Protein AF-A0A950FFV9-F1 (afdb_monomer)

Radius of gyration: 14.85 Å; Cα contacts (8 Å, |Δi|>4): 72; chains: 1; bounding box: 30×24×34 Å

Nearest PDB structures (foldseek):
  8pth-assembly1_C  TM=2.986E-01  e=2.908E+00  Tilapia lake virus
  8ptj-assembly1_C  TM=2.816E-01  e=4.913E+00  Tilapia lake virus

pLDDT: mean 90.32, std 11.19, range [43.34, 97.88]

Secondary structure (DSSP, 8-state):
-----EEEEEEEEEESSSHHHHHHHHHS-HHHHHH-TT--S-EEEEEEEEEEETT-PBPPP-

Structure (mmCIF, N/CA/C/O backbone):
data_AF-A0A950FFV9-F1
#
_entry.id   AF-A0A950FFV9-F1
#
loop_
_atom_site.group_PDB
_atom_site.id
_atom_site.type_symbol
_atom_site.label_atom_id
_atom_site.label_alt_id
_atom_site.label_comp_id
_atom_site.label_asym_id
_atom_site.label_entity_id
_atom_site.label_seq_id
_atom_site.pdbx_PDB_ins_code
_atom_site.Cartn_x
_atom_site.Cartn_y
_atom_site.Cartn_z
_atom_site.occupancy
_atom_site.B_iso_or_equiv
_atom_site.auth_seq_id
_atom_site.auth_comp_id
_atom_site.auth_asym_id
_atom_site.auth_atom_id
_atom_site.pdbx_PDB_model_num
ATOM 1 N N . MET A 1 1 ? 15.098 14.914 0.916 1.00 43.34 1 MET A N 1
ATOM 2 C CA . MET A 1 1 ? 15.084 14.934 -0.565 1.00 43.34 1 MET A CA 1
ATOM 3 C C . MET A 1 1 ? 14.686 13.549 -1.053 1.00 43.34 1 MET A C 1
ATOM 5 O O . MET A 1 1 ? 15.496 12.636 -0.950 1.00 43.34 1 MET A O 1
ATOM 9 N N . ALA A 1 2 ? 13.442 13.360 -1.500 1.00 44.81 2 ALA A N 1
ATOM 10 C CA . ALA A 1 2 ? 13.013 12.089 -2.088 1.00 44.81 2 ALA A CA 1
ATOM 11 C C . ALA A 1 2 ? 13.656 11.955 -3.478 1.00 44.81 2 ALA A C 1
ATOM 13 O O . ALA A 1 2 ? 13.474 12.823 -4.327 1.00 44.81 2 ALA A O 1
ATOM 14 N N . LYS A 1 3 ? 14.501 10.935 -3.667 1.00 64.56 3 LYS A N 1
ATOM 15 C CA . LYS A 1 3 ? 15.461 10.865 -4.783 1.00 64.56 3 LYS A CA 1
ATOM 16 C C . LYS A 1 3 ? 14.948 10.099 -6.011 1.00 64.56 3 LYS A C 1
ATOM 18 O O . LYS A 1 3 ? 15.647 10.070 -7.014 1.00 64.56 3 LYS A O 1
ATOM 23 N N . TYR A 1 4 ? 13.751 9.514 -5.975 1.00 71.69 4 TYR A N 1
ATOM 24 C CA . TYR A 1 4 ? 13.227 8.716 -7.086 1.00 71.69 4 TYR A CA 1
ATOM 25 C C . TYR A 1 4 ? 11.705 8.833 -7.165 1.00 71.69 4 TYR A C 1
ATOM 27 O O . TYR A 1 4 ? 11.014 8.620 -6.172 1.00 71.69 4 TYR A O 1
ATOM 35 N N . PHE A 1 5 ? 11.199 9.170 -8.351 1.00 87.12 5 PHE A N 1
ATOM 36 C CA . PHE A 1 5 ? 9.782 9.063 -8.683 1.00 87.12 5 PHE A CA 1
ATOM 37 C C . PHE A 1 5 ? 9.554 7.720 -9.365 1.00 87.12 5 PHE A C 1
ATOM 39 O O . PHE A 1 5 ? 10.317 7.344 -10.258 1.00 87.12 5 PHE A O 1
ATOM 46 N N . ILE A 1 6 ? 8.507 7.018 -8.947 1.00 92.06 6 ILE A N 1
ATOM 47 C CA . ILE A 1 6 ? 8.131 5.724 -9.504 1.00 92.06 6 ILE A CA 1
ATOM 48 C C . ILE A 1 6 ? 6.651 5.736 -9.872 1.00 92.06 6 ILE A C 1
ATOM 50 O O . ILE A 1 6 ? 5.837 6.367 -9.202 1.00 92.06 6 ILE A O 1
ATOM 54 N N . THR A 1 7 ? 6.297 5.037 -10.945 1.00 93.50 7 THR A N 1
ATOM 55 C CA . THR A 1 7 ? 4.905 4.701 -11.260 1.00 93.50 7 THR A CA 1
ATOM 56 C C . THR A 1 7 ? 4.714 3.209 -11.059 1.00 93.50 7 THR A C 1
ATOM 58 O O . THR A 1 7 ? 5.454 2.415 -11.640 1.00 93.50 7 THR A O 1
ATOM 61 N N . ILE A 1 8 ? 3.709 2.841 -10.272 1.00 94.50 8 ILE A N 1
ATOM 62 C CA . ILE A 1 8 ? 3.326 1.458 -9.990 1.00 94.50 8 ILE A CA 1
ATOM 63 C C . ILE A 1 8 ? 2.019 1.161 -10.733 1.00 94.50 8 ILE A C 1
ATOM 65 O O . ILE A 1 8 ? 1.104 1.981 -10.737 1.00 94.50 8 ILE A O 1
ATOM 69 N N . TYR A 1 9 ? 1.949 -0.003 -11.373 1.00 95.44 9 TYR A N 1
ATOM 70 C CA .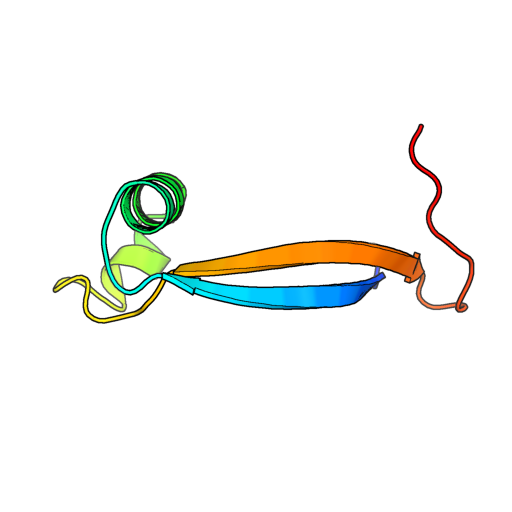 TYR A 1 9 ? 0.763 -0.546 -12.029 1.00 95.44 9 TYR A CA 1
ATOM 71 C C . TYR A 1 9 ? 0.382 -1.849 -11.338 1.00 95.44 9 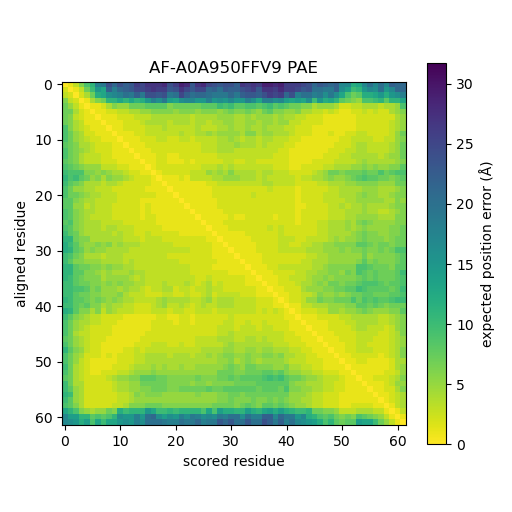TYR A C 1
ATOM 73 O O . TYR A 1 9 ? 1.248 -2.695 -11.101 1.00 95.44 9 TYR A O 1
ATOM 81 N N . GLY A 1 10 ? -0.899 -2.007 -11.032 1.00 95.88 10 GLY A N 1
ATOM 82 C CA . GLY A 1 10 ? -1.383 -3.161 -10.298 1.00 95.88 10 GLY A CA 1
ATOM 83 C C . GLY A 1 10 ? -2.872 -3.091 -10.002 1.00 95.88 10 GLY A C 1
ATOM 84 O O . GLY A 1 10 ? -3.556 -2.148 -10.413 1.00 95.88 10 GLY A O 1
ATOM 85 N N . ILE A 1 11 ? -3.350 -4.080 -9.256 1.00 97.88 11 ILE A N 1
ATOM 86 C CA . ILE A 1 11 ? -4.736 -4.169 -8.795 1.00 97.88 11 ILE A CA 1
ATOM 87 C C . ILE A 1 11 ? -4.797 -3.685 -7.349 1.00 97.88 11 ILE A C 1
ATOM 89 O O . ILE A 1 11 ? -4.088 -4.200 -6.485 1.00 97.88 11 ILE A O 1
ATOM 93 N N . ALA A 1 12 ? -5.651 -2.697 -7.089 1.00 96.62 12 ALA A N 1
ATOM 94 C CA . ALA A 1 12 ? -5.940 -2.225 -5.742 1.00 96.62 12 ALA A CA 1
ATOM 95 C C . ALA A 1 12 ? -7.144 -2.976 -5.158 1.00 96.62 12 ALA A C 1
ATOM 97 O O . ALA A 1 12 ? -8.147 -3.188 -5.839 1.00 96.62 12 ALA A O 1
ATOM 98 N N . SER A 1 13 ? -7.046 -3.334 -3.882 1.00 96.88 13 SER A N 1
ATOM 99 C CA . SER A 1 13 ? -8.139 -3.889 -3.081 1.00 96.88 13 SER A CA 1
ATOM 100 C C . SER A 1 13 ? -8.288 -3.090 -1.791 1.00 96.88 13 SER A C 1
ATOM 102 O O . SER A 1 13 ? -7.290 -2.655 -1.215 1.00 96.88 13 SER A O 1
ATOM 104 N N . ILE A 1 14 ? -9.534 -2.882 -1.366 1.00 96.81 14 ILE A N 1
ATOM 105 C CA . ILE A 1 14 ? -9.877 -2.162 -0.138 1.00 96.81 14 ILE A CA 1
ATOM 106 C C . ILE A 1 14 ? -10.195 -3.192 0.943 1.00 96.81 14 ILE A C 1
ATOM 108 O O . ILE A 1 14 ? -10.957 -4.129 0.703 1.00 96.81 14 ILE A O 1
ATOM 112 N N . HIS A 1 15 ? -9.612 -3.004 2.121 1.00 95.81 15 HIS A N 1
ATOM 113 C CA . HIS A 1 15 ? -9.819 -3.822 3.309 1.00 95.81 15 HIS A CA 1
ATOM 114 C C . HIS A 1 15 ? -10.337 -2.915 4.420 1.00 95.81 15 HIS A C 1
ATOM 116 O O . HIS A 1 15 ? -9.585 -2.123 4.981 1.00 95.81 15 HIS A O 1
ATOM 122 N N . GLU A 1 16 ? -11.635 -3.012 4.706 1.00 94.06 16 GLU A N 1
ATOM 123 C CA . GLU A 1 16 ? -12.294 -2.185 5.729 1.00 94.06 16 GLU A CA 1
ATOM 124 C C . GLU A 1 16 ? -12.043 -2.696 7.155 1.00 94.06 16 GLU A C 1
ATOM 126 O O . GLU A 1 16 ? -12.219 -1.965 8.121 1.00 94.06 16 GLU A O 1
ATOM 131 N N . SER A 1 17 ? -11.687 -3.975 7.299 1.00 92.19 17 SER A N 1
ATOM 132 C CA . SER A 1 17 ? -11.352 -4.602 8.579 1.00 92.19 17 SER A CA 1
ATOM 133 C C . SER A 1 17 ? -10.580 -5.906 8.364 1.00 92.19 17 SER A C 1
ATOM 135 O O . SER A 1 17 ? -10.543 -6.457 7.259 1.00 92.19 17 SER A O 1
ATOM 137 N N . GLY A 1 18 ? -9.981 -6.428 9.435 1.00 92.81 18 GLY A N 1
ATOM 138 C CA . GLY A 1 18 ? -9.286 -7.714 9.438 1.00 92.81 18 GLY A CA 1
ATOM 139 C C . GLY A 1 18 ? -7.766 -7.576 9.403 1.00 92.81 18 GLY A C 1
ATOM 140 O O . GLY A 1 18 ? -7.212 -6.523 9.699 1.00 92.81 18 GLY A O 1
ATOM 141 N N . GLN A 1 19 ? -7.076 -8.668 9.072 1.00 95.38 19 GLN A N 1
ATOM 142 C CA . GLN A 1 19 ? -5.624 -8.762 9.257 1.00 95.38 19 GLN A CA 1
ATOM 143 C C . GL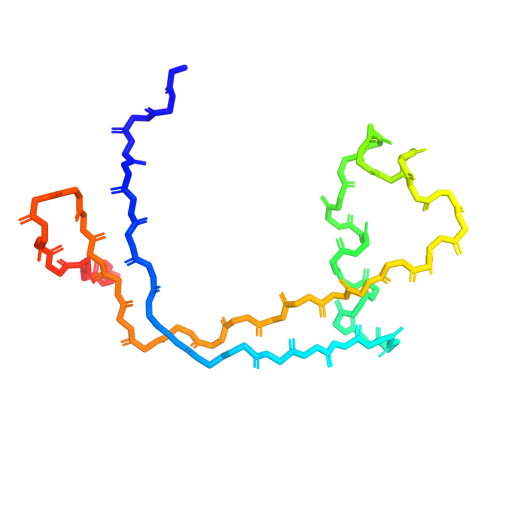N A 1 19 ? -4.838 -7.688 8.487 1.00 95.38 19 GLN A C 1
ATOM 145 O O . GLN A 1 19 ? -3.932 -7.086 9.051 1.00 95.38 19 GLN A O 1
ATOM 150 N N . VAL A 1 20 ? -5.192 -7.428 7.223 1.00 95.25 20 VAL A N 1
ATOM 151 C CA . VAL A 1 20 ? -4.495 -6.434 6.384 1.00 95.25 20 VAL A CA 1
ATOM 152 C C . VAL A 1 20 ? -4.636 -5.027 6.964 1.00 95.25 20 VAL A C 1
ATOM 154 O O . VAL A 1 20 ? -3.666 -4.275 7.009 1.00 95.25 20 VAL A O 1
ATOM 157 N N . ASP A 1 21 ? -5.830 -4.687 7.443 1.00 94.06 21 ASP A N 1
ATOM 158 C CA . ASP A 1 21 ? -6.103 -3.402 8.080 1.00 94.06 21 ASP A CA 1
ATOM 159 C C . ASP A 1 21 ? -5.305 -3.222 9.384 1.00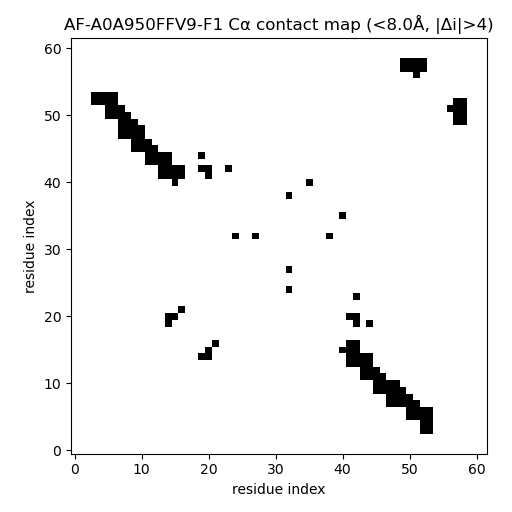 94.06 21 ASP A C 1
ATOM 161 O O . ASP A 1 21 ? -4.647 -2.200 9.587 1.00 94.06 21 ASP A O 1
ATOM 165 N N . GLU A 1 22 ? -5.252 -4.254 10.231 1.00 95.19 22 GLU A N 1
ATOM 166 C CA . GLU A 1 22 ? -4.423 -4.230 11.441 1.00 95.19 22 GLU A CA 1
ATOM 167 C C . GLU A 1 22 ? -2.927 -4.099 11.133 1.00 95.19 22 GLU A C 1
ATOM 169 O O . GLU A 1 22 ? -2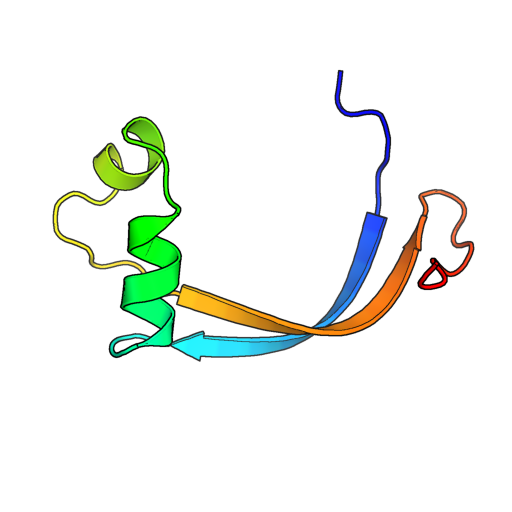.211 -3.351 11.801 1.00 95.19 22 GLU A O 1
ATOM 174 N N . GLU A 1 23 ? -2.426 -4.804 10.121 1.00 96.00 23 GLU A N 1
ATOM 175 C CA . GLU A 1 23 ? -1.025 -4.703 9.712 1.00 96.00 23 GLU A CA 1
ATOM 176 C C . GLU A 1 23 ? -0.680 -3.295 9.216 1.00 96.00 23 GLU A C 1
ATOM 178 O O . GLU A 1 23 ? 0.353 -2.751 9.612 1.00 96.00 23 GLU A O 1
ATOM 183 N N . VAL A 1 24 ? -1.537 -2.672 8.401 1.00 94.94 24 VAL A N 1
ATOM 184 C CA . VAL A 1 24 ? -1.336 -1.285 7.953 1.00 94.94 24 VAL A CA 1
ATOM 185 C C . VAL A 1 24 ? -1.344 -0.335 9.144 1.00 94.94 24 VAL A C 1
ATOM 187 O O . VAL A 1 24 ? -0.387 0.422 9.317 1.00 94.94 24 VAL A O 1
ATOM 190 N N . TRP A 1 25 ? -2.354 -0.423 10.014 1.00 94.31 25 TRP A N 1
ATOM 191 C CA . TRP A 1 25 ? -2.449 0.409 11.213 1.00 94.31 25 TRP A CA 1
ATOM 192 C C . TRP A 1 25 ? -1.192 0.312 12.078 1.00 94.31 25 TRP A C 1
ATOM 194 O O . TRP A 1 25 ? -0.661 1.330 12.527 1.00 94.31 25 TRP A O 1
ATOM 204 N N . ASN A 1 26 ? -0.660 -0.898 12.266 1.00 94.75 26 ASN A N 1
ATOM 205 C CA . ASN A 1 26 ? 0.542 -1.150 13.058 1.00 94.75 26 ASN A CA 1
ATOM 206 C C . ASN A 1 26 ? 1.823 -0.538 12.462 1.00 94.75 26 ASN A C 1
ATOM 208 O O . ASN A 1 26 ? 2.738 -0.218 13.225 1.00 94.75 26 ASN A O 1
ATOM 212 N N . HIS A 1 27 ? 1.865 -0.294 11.150 1.00 95.19 27 HIS A N 1
ATOM 213 C CA . HIS A 1 27 ? 2.980 0.379 10.479 1.00 95.19 27 HIS A CA 1
ATOM 214 C C . HIS A 1 27 ? 2.863 1.910 10.436 1.00 95.19 27 HIS A C 1
ATOM 216 O O . HIS A 1 27 ? 3.882 2.575 10.239 1.00 95.19 27 HIS A O 1
ATOM 222 N N . LEU A 1 28 ? 1.666 2.478 10.637 1.00 93.94 28 LEU A N 1
ATOM 223 C CA . LEU A 1 28 ? 1.477 3.931 10.656 1.00 93.94 28 LEU A CA 1
ATOM 224 C C . LEU A 1 28 ? 2.271 4.591 11.788 1.00 93.94 28 LEU A C 1
ATOM 226 O O . LEU A 1 28 ? 2.307 4.114 12.928 1.00 93.94 28 LEU A O 1
ATOM 230 N N . ILE A 1 29 ? 2.863 5.746 11.488 1.00 94.75 29 ILE A N 1
ATOM 231 C CA . ILE A 1 29 ? 3.498 6.586 12.506 1.00 94.75 29 ILE A CA 1
ATOM 232 C C . ILE A 1 29 ? 2.439 7.349 13.313 1.00 94.75 29 ILE A C 1
ATOM 234 O O . ILE A 1 29 ? 1.324 7.586 12.853 1.00 94.75 29 ILE A O 1
ATOM 238 N N . GLN A 1 30 ? 2.797 7.786 14.523 1.00 93.94 30 GLN A N 1
ATOM 239 C CA . GLN A 1 30 ? 1.854 8.458 15.429 1.00 93.94 30 GLN A CA 1
ATOM 240 C C . GLN A 1 30 ? 1.134 9.676 14.818 1.00 93.94 30 GLN A C 1
ATOM 242 O O . GLN A 1 30 ? -0.060 9.810 15.073 1.00 93.94 30 GLN A O 1
ATOM 247 N N . PRO A 1 31 ? 1.784 10.543 14.012 1.00 96.00 31 PRO A N 1
ATOM 248 C CA . PRO A 1 31 ? 1.077 11.629 13.338 1.00 96.00 31 PRO A CA 1
ATOM 249 C C . PRO A 1 31 ? -0.034 11.151 12.397 1.00 96.00 31 PRO A C 1
ATOM 251 O O . PRO A 1 31 ? -1.107 11.737 12.401 1.00 96.00 31 PRO A O 1
ATOM 254 N N . GLU A 1 32 ? 0.200 10.082 11.632 1.00 93.50 32 GLU A N 1
ATOM 255 C CA . GLU A 1 32 ? -0.781 9.537 10.684 1.00 93.50 32 GLU A CA 1
ATOM 256 C C . GLU A 1 32 ? -1.948 8.882 11.424 1.00 93.50 32 GLU A C 1
ATOM 258 O O . GLU A 1 32 ? -3.099 9.191 11.140 1.00 93.50 32 GLU A O 1
ATOM 263 N N . ARG A 1 33 ? -1.668 8.079 12.461 1.00 92.69 33 ARG A N 1
ATOM 264 C CA . ARG A 1 33 ? -2.721 7.534 13.339 1.00 92.69 33 ARG A CA 1
ATOM 265 C C . ARG A 1 33 ? -3.535 8.623 14.029 1.00 92.69 33 ARG A C 1
ATOM 267 O O . ARG A 1 33 ? -4.728 8.468 14.240 1.00 92.69 33 ARG A O 1
ATOM 274 N N . GLY A 1 34 ? -2.887 9.724 14.405 1.00 93.94 34 GLY A N 1
ATOM 275 C CA . GLY A 1 34 ? -3.543 10.860 15.044 1.00 93.94 34 GLY A CA 1
ATOM 276 C C . GLY A 1 34 ? -4.530 11.593 14.131 1.00 93.94 34 GLY A C 1
ATOM 277 O O . GLY A 1 34 ? -5.418 12.268 14.648 1.00 93.94 34 GLY A O 1
ATOM 278 N N . CYS A 1 35 ? -4.401 11.454 12.807 1.00 93.00 35 CYS A N 1
ATOM 279 C CA . CYS A 1 35 ? -5.376 11.970 11.845 1.00 93.00 35 CYS A CA 1
ATOM 280 C C . CYS A 1 35 ? -6.673 11.146 11.827 1.00 93.00 35 CYS A C 1
ATOM 282 O O . CYS A 1 35 ? -7.721 11.703 11.510 1.00 93.00 35 CYS A O 1
ATOM 284 N N . ASP A 1 36 ? -6.615 9.867 12.213 1.00 91.50 36 ASP A N 1
ATOM 285 C CA . ASP A 1 36 ? -7.764 8.959 12.292 1.00 91.50 36 ASP A CA 1
ATOM 286 C C . ASP A 1 36 ? -7.785 8.186 13.631 1.00 91.50 36 ASP A C 1
ATOM 288 O O . ASP A 1 36 ? -7.554 6.976 13.681 1.00 91.50 36 ASP A O 1
ATOM 292 N N . PRO A 1 37 ? -8.050 8.867 14.762 1.00 90.06 37 PRO A N 1
ATOM 293 C CA . PRO A 1 37 ? -7.962 8.260 16.092 1.00 90.06 37 PRO A CA 1
ATOM 294 C C . PRO A 1 37 ? -9.034 7.193 16.352 1.00 90.06 37 PRO A C 1
ATOM 296 O O . PRO A 1 37 ? -8.896 6.398 17.280 1.00 90.06 37 PRO A O 1
ATOM 299 N N . GLU A 1 38 ? -10.108 7.194 15.562 1.00 92.88 38 GLU A N 1
ATOM 300 C CA . GLU A 1 38 ? -11.205 6.229 15.656 1.00 92.88 38 GLU A CA 1
ATOM 301 C C . GLU A 1 38 ? -11.049 5.066 14.668 1.00 92.88 38 GLU A C 1
ATOM 303 O O . GLU A 1 38 ? -11.908 4.185 14.658 1.00 92.88 38 GLU A O 1
ATOM 308 N N . LYS A 1 39 ? -9.963 5.051 13.876 1.00 91.50 39 LYS A N 1
ATOM 309 C CA . LYS A 1 39 ? -9.647 4.018 12.885 1.00 91.50 39 LYS A CA 1
ATOM 310 C C . LYS A 1 39 ? -10.827 3.757 11.934 1.00 91.50 39 LYS A C 1
ATOM 312 O O . LYS A 1 39 ? -11.353 2.649 11.847 1.00 91.50 39 LY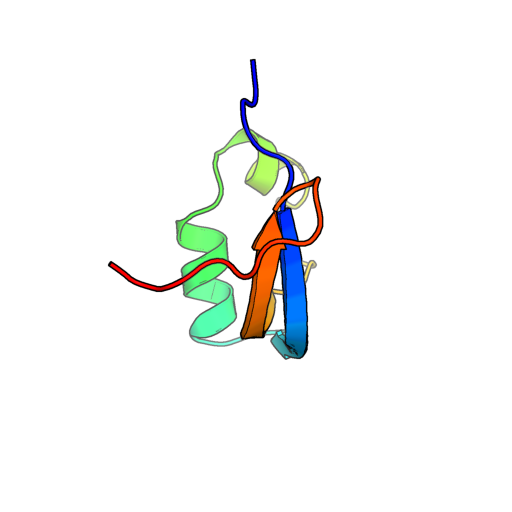S A O 1
ATOM 317 N N . LYS A 1 40 ? -11.310 4.823 11.297 1.00 89.44 40 LYS A N 1
ATOM 318 C CA . LYS A 1 40 ? -12.442 4.819 10.358 1.00 89.44 40 LYS A CA 1
ATOM 319 C C . LYS A 1 40 ? -12.020 4.712 8.896 1.00 89.44 40 LYS A C 1
ATOM 321 O O . LYS A 1 40 ? -12.878 4.456 8.051 1.00 89.44 40 LYS A O 1
ATOM 326 N N . GLU A 1 41 ? -10.755 4.966 8.582 1.00 89.31 41 GLU A N 1
ATOM 327 C CA . GLU A 1 41 ? -10.220 4.816 7.232 1.00 89.31 41 GLU A CA 1
ATOM 328 C C . GLU A 1 41 ? -9.933 3.344 6.891 1.00 89.31 41 GLU A C 1
ATOM 330 O O . GLU A 1 41 ? -9.995 2.460 7.742 1.00 89.31 41 GLU A O 1
ATOM 335 N N . PHE A 1 42 ? -9.659 3.068 5.613 1.00 93.69 42 PHE A N 1
ATOM 336 C CA . PHE A 1 42 ? -9.474 1.708 5.100 1.00 93.69 42 PHE A CA 1
ATOM 337 C C . PHE A 1 42 ? -8.029 1.439 4.695 1.00 93.69 42 PHE A C 1
ATOM 339 O O . PHE A 1 42 ? -7.339 2.315 4.167 1.00 93.69 42 PHE A O 1
ATOM 346 N N . ALA A 1 43 ? -7.608 0.182 4.808 1.00 95.50 43 ALA A N 1
ATOM 347 C CA . ALA A 1 43 ? -6.358 -0.263 4.219 1.00 95.50 43 ALA A CA 1
ATOM 348 C C . ALA A 1 43 ? -6.517 -0.527 2.716 1.00 95.50 43 ALA A C 1
ATOM 350 O O . ALA A 1 43 ? -7.430 -1.228 2.272 1.00 95.50 43 ALA A O 1
ATOM 351 N N . VAL A 1 44 ? -5.584 -0.003 1.919 1.00 95.88 44 VAL A N 1
ATOM 352 C CA . VAL A 1 44 ? -5.491 -0.290 0.483 1.00 95.88 44 VAL A CA 1
ATOM 353 C C . VAL A 1 44 ? -4.275 -1.165 0.229 1.00 95.88 44 VAL A C 1
ATOM 355 O O . VAL A 1 44 ? -3.137 -0.741 0.427 1.00 95.88 44 VAL A O 1
ATOM 358 N N . LEU A 1 45 ? -4.514 -2.378 -0.263 1.00 95.56 45 LEU A N 1
ATOM 359 C CA . LEU A 1 45 ? -3.461 -3.285 -0.701 1.00 95.56 45 LEU A CA 1
ATOM 360 C C . LEU A 1 45 ? -3.363 -3.249 -2.225 1.00 95.56 45 LEU A C 1
ATOM 362 O O . LEU A 1 45 ? -4.348 -3.504 -2.922 1.00 95.56 45 LEU A O 1
ATOM 366 N N . ILE A 1 46 ? -2.167 -2.953 -2.736 1.00 95.94 46 ILE A N 1
ATOM 367 C CA . ILE A 1 46 ? -1.880 -2.923 -4.172 1.00 95.94 46 ILE A CA 1
ATOM 368 C C . ILE A 1 46 ? -1.030 -4.143 -4.528 1.00 95.94 46 ILE A C 1
ATOM 370 O O . ILE A 1 46 ? 0.136 -4.227 -4.140 1.00 95.94 46 ILE A O 1
ATOM 374 N N . GLN A 1 47 ? -1.593 -5.066 -5.307 1.00 95.81 47 GLN A N 1
ATOM 375 C CA . GLN A 1 47 ? -0.824 -6.132 -5.944 1.00 95.81 47 GLN A CA 1
ATOM 376 C C . GLN A 1 47 ? -0.110 -5.553 -7.166 1.00 95.81 47 GLN A C 1
ATOM 378 O O . GLN A 1 47 ? -0.757 -5.174 -8.139 1.00 95.81 47 GLN A O 1
ATOM 383 N N . ILE A 1 48 ? 1.216 -5.459 -7.102 1.00 95.25 48 ILE A N 1
ATOM 384 C CA . ILE A 1 48 ? 2.033 -4.817 -8.135 1.00 95.25 48 ILE A CA 1
ATOM 385 C C . ILE A 1 48 ? 2.333 -5.799 -9.269 1.00 95.25 48 ILE A C 1
ATOM 387 O O . ILE A 1 48 ? 2.972 -6.823 -9.042 1.00 95.25 48 ILE A O 1
ATOM 391 N N . ASP A 1 49 ? 1.975 -5.424 -10.497 1.00 95.25 49 ASP A N 1
ATOM 392 C CA . ASP A 1 49 ? 2.315 -6.179 -11.710 1.00 95.25 49 ASP A CA 1
ATOM 393 C C . ASP A 1 49 ? 3.555 -5.605 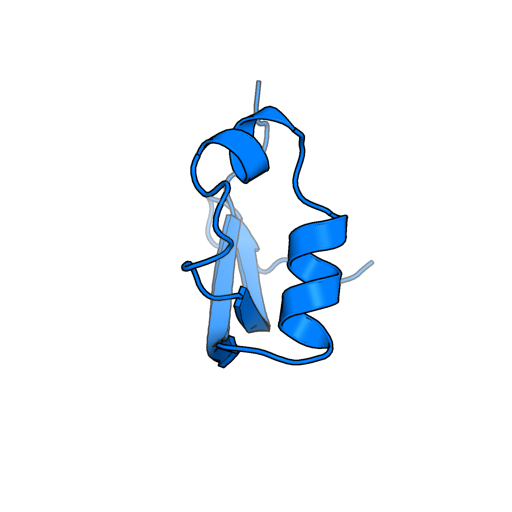-12.409 1.00 95.25 49 ASP A C 1
ATOM 395 O O . ASP A 1 49 ? 4.354 -6.324 -13.010 1.00 95.25 49 ASP A O 1
ATOM 399 N N . ARG A 1 50 ? 3.720 -4.276 -12.361 1.00 94.44 50 ARG A N 1
ATOM 400 C CA . ARG A 1 50 ? 4.834 -3.564 -13.001 1.00 94.44 50 ARG A CA 1
ATOM 401 C C . ARG A 1 50 ? 5.127 -2.260 -12.279 1.00 94.44 50 ARG A C 1
ATOM 403 O O . ARG A 1 50 ? 4.210 -1.546 -11.886 1.00 94.44 50 ARG A O 1
ATOM 410 N N . ALA A 1 51 ? 6.395 -1.872 -12.230 1.00 94.69 51 ALA A N 1
ATOM 411 C CA . ALA A 1 51 ? 6.790 -0.524 -11.848 1.00 94.69 51 ALA A CA 1
ATOM 412 C C . ALA A 1 51 ? 7.791 0.062 -12.849 1.00 94.69 51 ALA A C 1
ATOM 414 O O . ALA A 1 51 ? 8.488 -0.676 -13.548 1.00 94.69 51 ALA A O 1
ATOM 415 N N . LYS A 1 52 ? 7.841 1.390 -12.943 1.00 94.69 52 LYS A N 1
ATOM 416 C CA . LYS A 1 52 ? 8.793 2.123 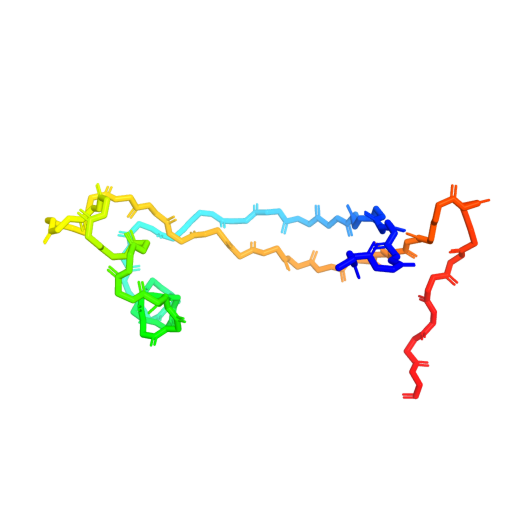-13.787 1.00 94.69 52 LYS A CA 1
ATOM 417 C C . LYS A 1 52 ? 9.326 3.363 -13.076 1.00 94.69 52 LYS A C 1
ATOM 419 O O . LYS A 1 52 ? 8.636 3.917 -12.218 1.00 94.69 52 LYS A O 1
ATOM 424 N N . ASP A 1 53 ? 10.525 3.790 -13.447 1.00 92.31 53 ASP A N 1
ATOM 425 C CA . ASP A 1 53 ? 11.113 5.047 -12.984 1.00 92.31 53 ASP A CA 1
ATOM 426 C C . ASP A 1 53 ? 10.527 6.278 -13.708 1.00 92.31 53 ASP A C 1
ATOM 428 O O . ASP A 1 53 ? 9.631 6.170 -14.555 1.00 92.31 53 ASP A O 1
ATOM 432 N N . LEU A 1 54 ? 11.044 7.467 -13.376 1.00 90.25 54 LEU A N 1
ATOM 433 C CA . LEU A 1 54 ? 10.639 8.740 -13.983 1.00 90.25 54 LEU A CA 1
ATOM 434 C C . LEU A 1 54 ? 10.834 8.776 -15.512 1.00 90.25 54 LEU A C 1
ATOM 436 O O . LEU A 1 54 ? 10.075 9.441 -16.212 1.00 90.25 54 LEU A O 1
ATOM 440 N N . PHE A 1 55 ? 11.826 8.062 -16.044 1.00 90.81 55 PHE A N 1
ATOM 441 C CA . PHE A 1 55 ? 12.113 8.002 -17.480 1.00 90.81 55 PHE A CA 1
ATOM 442 C C . PHE A 1 55 ? 11.356 6.868 -18.181 1.00 90.81 55 PHE A C 1
ATOM 444 O O . PHE A 1 55 ? 11.542 6.630 -19.374 1.00 90.81 55 PHE A O 1
ATOM 451 N N . GLY A 1 56 ? 10.482 6.176 -17.449 1.00 90.56 56 GLY A N 1
ATOM 452 C CA . GLY A 1 56 ? 9.678 5.076 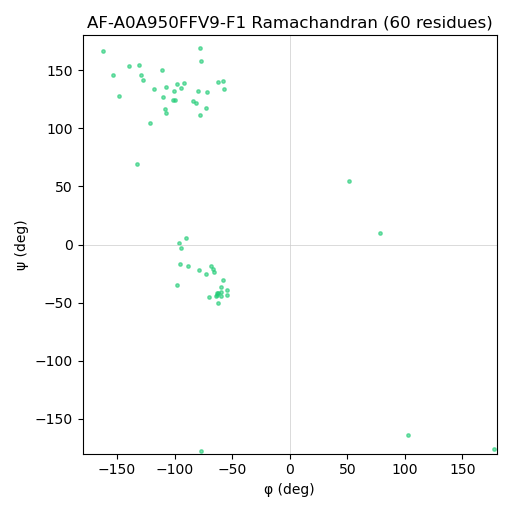-17.947 1.00 90.56 56 GLY A CA 1
ATOM 453 C C . GLY A 1 56 ? 10.429 3.752 -18.061 1.00 90.56 56 GLY A C 1
ATOM 454 O O . GLY A 1 56 ? 9.867 2.809 -18.620 1.00 90.56 56 GLY A O 1
ATOM 455 N N . GLN A 1 57 ? 11.649 3.655 -17.526 1.00 93.19 57 GLN A N 1
ATOM 456 C CA . GLN A 1 57 ? 12.401 2.405 -17.513 1.00 93.19 57 GLN A CA 1
ATOM 457 C C . GLN A 1 57 ? 11.776 1.436 -16.506 1.00 93.19 57 GLN A C 1
ATOM 459 O O . GLN A 1 57 ? 11.508 1.840 -15.369 1.00 93.19 57 GLN A O 1
ATOM 464 N N . PRO A 1 58 ? 11.522 0.170 -16.888 1.00 93.75 58 PRO A N 1
ATOM 465 C CA . PRO A 1 58 ? 11.010 -0.830 -15.962 1.00 93.75 58 PRO A CA 1
ATOM 466 C C . PRO A 1 58 ? 11.930 -0.997 -14.751 1.00 93.75 58 PRO A C 1
ATOM 468 O O . PRO A 1 58 ? 13.144 -1.133 -14.896 1.00 93.75 58 PRO A O 1
ATOM 471 N N . LEU A 1 59 ? 11.345 -1.031 -13.555 1.00 91.81 59 LEU A N 1
ATOM 472 C CA . LEU A 1 59 ? 12.064 -1.430 -12.351 1.00 91.81 59 LEU A CA 1
ATOM 473 C C . LEU A 1 59 ? 12.106 -2.956 -12.297 1.00 91.81 59 LEU A C 1
ATOM 475 O O . LEU A 1 59 ? 11.066 -3.613 -12.287 1.00 91.81 59 LEU A O 1
ATOM 479 N N . THR A 1 60 ? 13.309 -3.518 -12.259 1.00 84.94 60 THR A N 1
ATOM 480 C CA . THR A 1 60 ? 13.528 -4.958 -12.100 1.00 84.94 60 THR A CA 1
ATOM 481 C C . THR A 1 60 ? 13.824 -5.278 -10.640 1.00 84.94 60 THR A C 1
ATOM 483 O O . THR A 1 60 ? 14.589 -4.556 -9.993 1.00 84.94 60 THR A O 1
ATOM 486 N N . ALA A 1 61 ? 13.246 -6.366 -10.123 1.00 72.00 61 ALA A N 1
ATOM 487 C CA . ALA A 1 61 ? 13.656 -6.913 -8.832 1.00 72.00 61 ALA A CA 1
ATOM 488 C C . ALA A 1 61 ? 15.156 -7.259 -8.877 1.00 72.00 61 ALA A C 1
ATOM 490 O O . ALA A 1 61 ? 15.658 -7.691 -9.917 1.00 72.00 61 ALA A O 1
ATOM 491 N N . LYS A 1 62 ? 15.867 -6.996 -7.778 1.00 56.31 62 LYS A N 1
ATOM 492 C CA . LYS A 1 62 ? 17.268 -7.399 -7.613 1.00 56.31 62 LYS A CA 1
ATOM 493 C C . LYS A 1 62 ? 17.368 -8.841 -7.151 1.00 56.31 62 LYS A C 1
ATOM 495 O O . LYS A 1 62 ? 16.473 -9.253 -6.382 1.00 56.31 62 LYS A O 1
#

Foldseek 3Di:
DPDWDKDFDFDKDKAQDDDQLVVVLVPDDPVVCVVPVVSRDIDIDGDTPWMATPVRHTDDDD

Mean predicted aligned error: 4.92 Å

Solvent-accessible surface area (backbone atoms only — not comparable to full-atom values): 4021 Å² total; per-residue (Å²): 131,88,88,76,58,72,50,80,41,63,53,77,46,82,30,81,64,59,72,69,25,53,54,50,59,72,68,51,52,71,73,63,44,64,76,43,80,80,68,80,71,64,31,75,50,69,52,75,79,48,40,22,40,81,87,63,48,73,61,73,87,129

Sequence (62 aa):
MAKYFITIYGIASIHESGQVDEEVWNHLIQPERGCDPEKKEFAVLIQIDRAKDLFGQPLTAK